Protein AF-A0A4Y3KD62-F1 (afdb_monomer_lite)

Secondary structure (DSSP, 8-state):
--EEEEEEETTEEEEEEEEEEEEEEE-SSS-EEEESS--PSTT--SS-----S-EEE--EEEEEEEEEEEETT-TT---EEPSS-EEEEEEPPPEEE---------

Organism: Cellulomonas uda (NCBI:txid1714)

Foldseek 3Di:
DKDWDWDADPNWIKIKIKDWQKKKKDWQPRDIDIDRDPADDPPRVPDDDDDPDWDKTKMKMKIKMWMWMFIPPPPVRDIDTDPGIDIDMDIDDIDTDDDDDDDDDD

Structure (mmCIF, N/CA/C/O backbone):
data_AF-A0A4Y3KD62-F1
#
_entry.id   AF-A0A4Y3KD62-F1
#
loop_
_atom_site.group_PDB
_atom_site.id
_atom_site.type_symbol
_atom_site.label_atom_id
_atom_site.label_alt_id
_atom_site.label_comp_id
_atom_site.label_asym_id
_atom_site.label_entity_id
_atom_site.label_seq_id
_atom_site.pdbx_PDB_ins_code
_atom_site.Cartn_x
_atom_site.Cartn_y
_atom_site.Cartn_z
_atom_site.occupancy
_atom_site.B_iso_or_equiv
_atom_site.auth_seq_id
_atom_site.auth_comp_id
_atom_site.auth_asym_id
_atom_site.auth_atom_id
_atom_site.pdbx_PDB_model_num
ATOM 1 N N . MET A 1 1 ? 13.416 -9.061 1.924 1.00 56.00 1 MET A N 1
ATOM 2 C CA . MET A 1 1 ? 13.487 -10.264 1.066 1.00 56.00 1 MET A CA 1
ATOM 3 C C . MET A 1 1 ? 13.354 -9.801 -0.367 1.00 56.00 1 MET A C 1
ATOM 5 O O . MET A 1 1 ? 12.372 -9.139 -0.676 1.00 56.00 1 MET A O 1
ATOM 9 N N . GLU A 1 2 ? 14.346 -10.108 -1.190 1.00 66.88 2 GLU A N 1
ATOM 10 C CA . GLU A 1 2 ? 14.327 -9.849 -2.629 1.00 66.88 2 GLU A CA 1
ATOM 11 C C . GLU A 1 2 ? 13.373 -10.830 -3.327 1.00 66.88 2 GLU A C 1
ATOM 13 O O . GLU A 1 2 ? 13.310 -12.005 -2.956 1.00 66.88 2 GLU A O 1
ATOM 18 N N . ARG A 1 3 ? 12.607 -10.361 -4.316 1.00 71.69 3 ARG A N 1
ATOM 19 C CA . ARG A 1 3 ? 11.771 -11.218 -5.174 1.00 71.69 3 ARG A CA 1
ATOM 20 C C . ARG A 1 3 ? 12.232 -11.108 -6.616 1.00 71.69 3 ARG A C 1
ATOM 22 O O . ARG A 1 3 ? 12.348 -9.996 -7.118 1.00 71.69 3 ARG A O 1
ATOM 29 N N . THR A 1 4 ? 12.446 -12.249 -7.269 1.00 73.94 4 THR A N 1
ATOM 30 C CA . THR A 1 4 ? 12.808 -12.313 -8.689 1.00 73.94 4 THR A CA 1
ATOM 31 C C . THR A 1 4 ? 11.582 -12.626 -9.538 1.00 73.94 4 THR A C 1
ATOM 33 O O . THR A 1 4 ? 10.878 -13.600 -9.274 1.00 73.94 4 THR A O 1
ATOM 36 N N . PHE A 1 5 ? 11.356 -11.839 -10.585 1.00 77.50 5 PHE A N 1
ATOM 37 C CA . PHE A 1 5 ? 10.324 -12.053 -11.592 1.00 77.50 5 PHE A CA 1
ATOM 38 C C . PHE A 1 5 ? 10.966 -12.110 -12.974 1.00 77.50 5 PHE A C 1
ATOM 40 O O . PHE A 1 5 ? 11.764 -11.244 -13.322 1.00 77.50 5 PHE A O 1
ATOM 47 N N . ARG A 1 6 ? 10.589 -13.109 -13.774 1.00 74.62 6 ARG A N 1
ATOM 48 C CA . ARG A 1 6 ? 10.955 -13.170 -15.191 1.00 74.62 6 ARG A CA 1
ATOM 49 C C . ARG A 1 6 ? 9.775 -12.703 -16.027 1.00 74.62 6 ARG A C 1
ATOM 51 O O . ARG A 1 6 ? 8.666 -13.204 -15.850 1.00 74.62 6 ARG A O 1
ATOM 58 N N . THR A 1 7 ? 10.013 -11.769 -16.937 1.00 76.50 7 THR A N 1
ATOM 59 C CA . THR A 1 7 ? 8.998 -11.269 -17.868 1.00 76.50 7 THR A CA 1
ATOM 60 C C . THR A 1 7 ? 9.580 -11.111 -19.267 1.00 76.50 7 THR A C 1
ATOM 62 O O . THR A 1 7 ? 10.796 -11.095 -19.446 1.00 76.50 7 THR A O 1
ATOM 65 N N . SER A 1 8 ? 8.714 -11.022 -20.273 1.00 73.69 8 SER A N 1
ATOM 66 C CA . SER A 1 8 ? 9.104 -10.718 -21.647 1.00 73.69 8 SER A CA 1
ATOM 67 C C . SER A 1 8 ? 8.573 -9.344 -22.030 1.00 73.69 8 SER A C 1
ATOM 69 O O . SER A 1 8 ? 7.358 -9.138 -22.019 1.00 73.69 8 SER A O 1
ATOM 71 N N . LEU A 1 9 ? 9.454 -8.421 -22.406 1.00 68.31 9 LEU A N 1
ATOM 72 C CA . LEU A 1 9 ? 9.072 -7.090 -22.871 1.00 68.31 9 LEU A CA 1
ATOM 73 C C . LEU A 1 9 ? 9.570 -6.904 -24.303 1.00 68.31 9 LEU A C 1
ATOM 75 O O . LEU A 1 9 ? 10.757 -7.045 -24.573 1.00 68.31 9 LEU A O 1
ATOM 79 N N . PHE A 1 10 ? 8.652 -6.630 -25.233 1.00 72.50 10 PHE A N 1
ATOM 80 C CA . PHE A 1 10 ? 8.956 -6.488 -26.667 1.00 72.50 10 PHE A CA 1
ATOM 81 C C . PHE A 1 10 ? 9.730 -7.671 -27.292 1.00 72.50 10 PHE A C 1
ATOM 83 O O . PHE A 1 10 ? 10.437 -7.493 -28.276 1.00 72.50 10 PHE A O 1
ATOM 90 N N . GLY A 1 11 ? 9.576 -8.886 -26.751 1.00 74.19 11 GLY A N 1
ATOM 91 C CA . GLY A 1 11 ? 10.275 -10.090 -27.225 1.00 74.19 11 GLY A CA 1
ATOM 92 C C . GLY A 1 11 ? 11.613 -10.369 -26.534 1.00 74.19 11 GLY A C 1
ATOM 93 O O . GLY A 1 11 ? 12.159 -11.453 -26.718 1.00 74.19 11 GLY A O 1
ATOM 94 N N . PHE A 1 12 ? 12.093 -9.458 -25.686 1.00 76.00 12 PHE A N 1
ATOM 95 C CA . PHE A 1 12 ? 13.299 -9.646 -24.883 1.00 76.00 12 PHE A CA 1
ATOM 96 C C . PHE A 1 12 ? 12.959 -10.249 -23.523 1.00 76.00 12 PHE A C 1
ATOM 98 O O . PHE A 1 12 ? 12.018 -9.806 -22.857 1.00 76.00 12 PHE A O 1
ATOM 105 N N . GLY A 1 13 ? 13.723 -11.259 -23.106 1.00 83.56 13 GLY A N 1
ATOM 106 C CA . GLY A 1 13 ? 13.662 -11.788 -21.748 1.00 83.56 13 GLY A CA 1
ATOM 107 C C . GLY A 1 13 ? 14.298 -10.805 -20.772 1.00 83.56 13 GLY A C 1
ATOM 108 O O . GLY A 1 13 ? 15.384 -10.288 -21.029 1.00 83.56 13 GLY A O 1
ATOM 109 N N . ILE A 1 14 ? 13.599 -10.511 -19.679 1.00 85.81 14 ILE A N 1
ATOM 110 C CA . ILE A 1 14 ? 14.068 -9.610 -18.627 1.00 85.81 14 ILE A CA 1
ATOM 111 C C . ILE A 1 14 ? 13.891 -10.309 -17.282 1.00 85.81 14 ILE A C 1
ATOM 113 O O . ILE A 1 14 ? 12.791 -10.766 -16.949 1.00 85.81 14 ILE A O 1
ATOM 117 N N . ASP A 1 15 ? 14.968 -10.354 -16.503 1.00 88.25 15 ASP A N 1
ATOM 118 C CA . ASP A 1 15 ? 14.913 -10.690 -15.083 1.00 88.25 15 ASP A CA 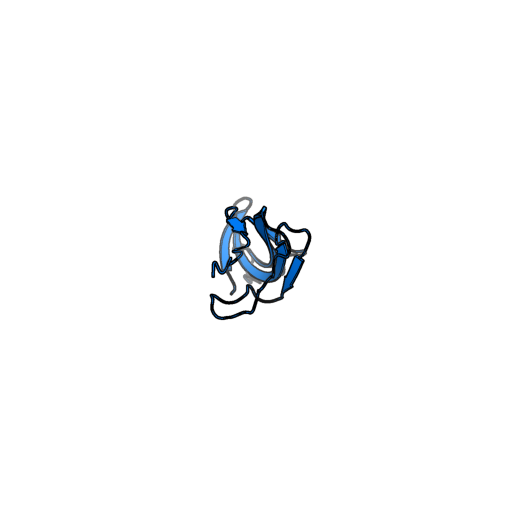1
ATOM 119 C C . ASP A 1 15 ? 14.805 -9.397 -14.275 1.00 88.25 15 ASP A C 1
ATOM 121 O O . ASP A 1 15 ? 15.559 -8.448 -14.499 1.00 88.25 15 ASP A O 1
ATOM 125 N N . VAL A 1 16 ? 13.892 -9.370 -13.308 1.00 87.06 16 VAL A N 1
ATOM 126 C CA . VAL A 1 16 ? 13.675 -8.243 -12.398 1.00 87.06 16 VAL A CA 1
ATOM 127 C C . VAL A 1 16 ? 13.806 -8.735 -10.966 1.00 87.06 16 VAL A C 1
ATOM 129 O O . VAL A 1 16 ? 13.179 -9.724 -10.603 1.00 87.06 16 VAL A O 1
ATOM 132 N N . VAL A 1 17 ? 14.587 -8.039 -10.144 1.00 89.69 17 VAL A N 1
ATOM 133 C CA . VAL A 1 17 ? 14.671 -8.256 -8.696 1.00 89.69 17 VAL A CA 1
ATOM 134 C C . VAL A 1 17 ? 14.136 -7.025 -7.984 1.00 89.69 17 VAL A C 1
ATOM 136 O O . VAL A 1 17 ? 14.560 -5.914 -8.287 1.00 89.69 17 VAL A O 1
ATOM 139 N N . THR A 1 18 ? 13.224 -7.212 -7.031 1.00 87.94 18 THR A N 1
ATOM 140 C CA . THR A 1 18 ? 12.629 -6.119 -6.243 1.00 87.94 18 THR A CA 1
ATOM 141 C C . THR A 1 18 ? 12.857 -6.304 -4.750 1.00 87.94 18 THR A C 1
ATOM 143 O O . THR A 1 18 ? 12.694 -7.417 -4.241 1.00 87.94 18 THR A O 1
ATOM 146 N N . SER A 1 19 ? 13.115 -5.203 -4.049 1.00 88.69 19 SER A N 1
ATOM 147 C CA . SER A 1 19 ? 13.265 -5.126 -2.597 1.00 88.69 19 SER A CA 1
ATOM 148 C C . SER A 1 19 ? 12.325 -4.068 -2.024 1.00 88.69 19 SER A C 1
ATOM 150 O O . SER A 1 19 ? 12.289 -2.954 -2.542 1.00 88.69 19 SER A O 1
ATOM 152 N N . PRO A 1 20 ? 11.572 -4.379 -0.958 1.00 89.25 20 PRO A N 1
ATOM 153 C CA . PRO A 1 20 ? 10.756 -3.384 -0.285 1.00 89.25 20 PRO A CA 1
ATOM 154 C C . PRO A 1 20 ? 11.651 -2.474 0.561 1.00 89.25 20 PRO A C 1
ATOM 156 O O . PRO A 1 20 ? 12.554 -2.965 1.244 1.00 89.25 20 PRO A O 1
ATOM 159 N N . VAL A 1 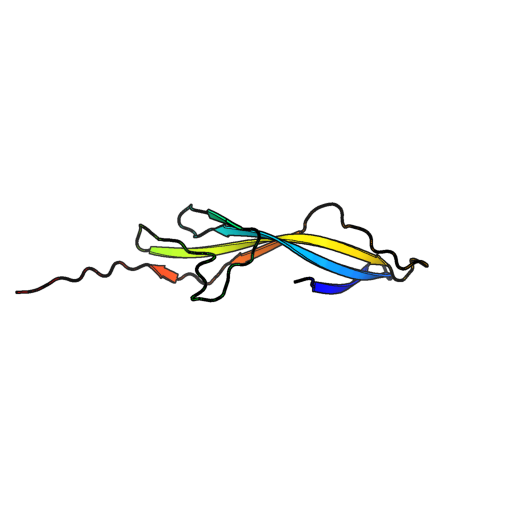21 ? 11.385 -1.172 0.526 1.00 91.81 21 VAL A N 1
ATOM 160 C CA . VAL A 1 21 ? 12.183 -0.149 1.222 1.00 91.81 21 VAL A CA 1
ATOM 161 C C . VAL A 1 21 ? 11.386 0.631 2.264 1.00 91.81 21 VAL A C 1
ATOM 163 O O . VAL A 1 21 ? 11.968 1.126 3.225 1.00 91.81 21 VAL A O 1
ATOM 166 N N . GLU A 1 22 ? 10.061 0.692 2.122 1.00 92.00 22 GLU A N 1
ATOM 167 C CA . GLU A 1 22 ? 9.178 1.409 3.042 1.00 92.00 22 GLU A CA 1
ATOM 168 C C . GLU A 1 22 ? 7.796 0.751 3.095 1.00 92.00 22 GLU A C 1
ATOM 170 O O . GLU A 1 22 ? 7.304 0.223 2.094 1.00 92.00 22 GLU A O 1
ATOM 175 N N . TYR A 1 23 ? 7.179 0.786 4.272 1.00 91.25 23 TYR A N 1
ATOM 176 C CA . TYR A 1 23 ? 5.844 0.278 4.552 1.00 91.25 23 TYR A CA 1
ATOM 177 C C . TYR A 1 23 ? 5.055 1.359 5.283 1.00 91.25 23 TYR A C 1
ATOM 179 O O . TYR A 1 23 ? 5.479 1.810 6.341 1.00 91.25 23 TYR A O 1
ATOM 187 N N . THR A 1 24 ? 3.900 1.746 4.759 1.00 93.44 24 THR A N 1
ATOM 188 C CA . THR A 1 24 ? 2.991 2.704 5.390 1.00 93.44 24 THR A CA 1
ATOM 189 C C . THR A 1 24 ? 1.681 2.012 5.718 1.00 93.44 24 THR A C 1
ATOM 191 O O . THR A 1 24 ? 0.980 1.536 4.825 1.00 93.44 24 THR A O 1
ATOM 194 N N . TRP A 1 25 ? 1.362 1.971 7.003 1.00 91.94 25 TRP A N 1
ATOM 195 C CA . TRP A 1 25 ? 0.108 1.488 7.554 1.00 91.94 25 TRP A CA 1
ATOM 196 C C . TRP A 1 25 ? -0.840 2.666 7.727 1.00 91.94 25 TRP A C 1
ATOM 198 O O . TRP A 1 25 ? -0.494 3.629 8.401 1.00 91.94 25 TRP A O 1
ATOM 208 N N . ASP A 1 26 ? -2.019 2.582 7.132 1.00 93.94 26 ASP A N 1
ATOM 209 C CA . ASP A 1 26 ? -3.165 3.444 7.401 1.00 93.94 26 ASP A CA 1
ATOM 210 C C . ASP A 1 26 ? -4.180 2.619 8.191 1.00 93.94 26 ASP A C 1
ATOM 212 O O . ASP A 1 26 ? -4.578 1.541 7.742 1.00 93.94 26 ASP A O 1
ATOM 216 N N . PHE A 1 27 ? -4.547 3.078 9.387 1.00 92.06 27 PHE A N 1
ATOM 217 C CA . PHE A 1 27 ? -5.422 2.332 10.292 1.00 92.06 27 PHE A CA 1
ATOM 218 C C . PHE A 1 27 ? -6.918 2.586 10.045 1.00 92.06 27 PHE A C 1
ATOM 220 O O . PHE A 1 27 ? -7.769 1.938 10.652 1.00 92.06 27 PHE A O 1
ATOM 227 N N . GLY A 1 28 ? -7.269 3.498 9.135 1.00 91.12 28 GLY A N 1
ATOM 228 C CA . GLY A 1 28 ? -8.655 3.834 8.815 1.00 91.12 28 GLY A CA 1
ATOM 229 C C . GLY A 1 28 ? -9.351 4.734 9.844 1.00 91.12 28 GLY A C 1
ATOM 230 O O . GLY A 1 28 ? -10.513 5.078 9.648 1.00 91.12 28 GLY A O 1
ATOM 231 N N . ASP A 1 29 ? -8.657 5.143 10.909 1.00 90.50 29 ASP A N 1
ATOM 232 C CA . ASP A 1 29 ? -9.092 6.138 11.904 1.00 90.50 29 ASP A CA 1
ATOM 233 C C . ASP A 1 29 ? -8.463 7.529 11.663 1.00 90.50 29 ASP A C 1
ATOM 235 O O . ASP A 1 29 ? -8.644 8.456 12.450 1.00 90.50 29 ASP A O 1
ATOM 239 N N . GLY A 1 30 ? -7.722 7.682 10.560 1.00 90.38 30 GLY A N 1
ATOM 240 C CA . GLY A 1 30 ? -6.981 8.895 10.210 1.00 90.38 30 GLY A CA 1
ATOM 241 C C . GLY A 1 30 ? -5.534 8.916 10.708 1.00 90.38 30 GLY A C 1
ATOM 242 O O . GLY A 1 30 ? -4.813 9.867 10.402 1.00 90.38 30 GLY A O 1
ATOM 243 N N . GLN A 1 31 ? -5.086 7.888 11.434 1.00 91.44 31 GLN A N 1
ATOM 244 C CA . GLN A 1 31 ? -3.695 7.740 11.848 1.00 91.44 31 GLN A CA 1
ATOM 245 C C . GLN A 1 31 ? -2.928 6.804 10.910 1.00 91.44 31 GLN A C 1
ATOM 247 O O . GLN A 1 31 ? -3.465 5.839 10.361 1.00 91.44 31 GLN A O 1
ATOM 252 N N . THR A 1 32 ? -1.635 7.089 10.745 1.00 93.19 32 THR A N 1
ATOM 253 C CA . THR A 1 32 ? -0.737 6.305 9.893 1.00 93.19 32 THR A CA 1
ATOM 254 C C . THR A 1 32 ? 0.595 6.033 10.579 1.00 93.19 32 THR A C 1
ATOM 256 O O . THR A 1 32 ? 1.098 6.891 11.307 1.00 93.19 32 THR A O 1
ATOM 259 N N . LEU A 1 33 ? 1.218 4.897 10.272 1.00 91.25 33 LEU A N 1
ATOM 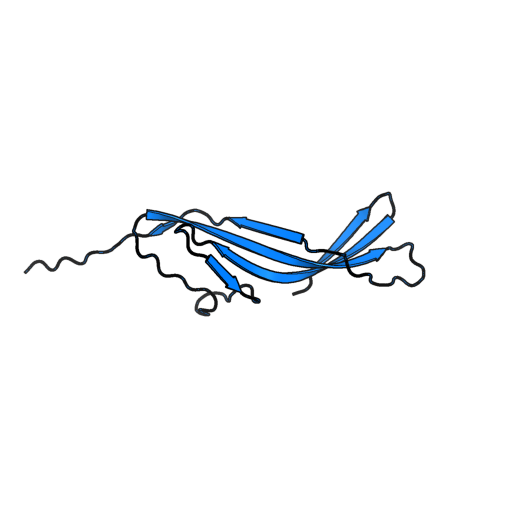260 C CA . LEU A 1 33 ? 2.551 4.525 10.741 1.00 91.25 33 LEU A CA 1
ATOM 261 C C . LEU A 1 33 ? 3.437 4.099 9.566 1.00 91.25 33 LEU A C 1
ATOM 263 O O . LEU A 1 33 ? 3.091 3.173 8.839 1.00 91.25 33 LEU A O 1
ATOM 267 N N . THR A 1 34 ? 4.605 4.728 9.412 1.00 91.38 34 THR A N 1
ATOM 268 C CA . THR A 1 34 ? 5.597 4.350 8.393 1.00 91.38 34 THR A CA 1
ATOM 269 C C . THR A 1 34 ? 6.789 3.636 9.028 1.00 91.38 34 THR A C 1
ATOM 271 O O . THR A 1 34 ? 7.378 4.131 9.989 1.00 91.38 34 THR A O 1
ATOM 274 N N . THR A 1 35 ? 7.164 2.482 8.478 1.00 87.94 35 THR A N 1
ATOM 275 C CA . THR A 1 35 ? 8.257 1.622 8.947 1.00 87.94 35 THR A CA 1
ATOM 276 C C . THR A 1 35 ? 9.157 1.179 7.789 1.00 87.94 35 THR A C 1
ATOM 278 O O . THR A 1 35 ? 8.754 1.143 6.629 1.00 87.94 35 THR A O 1
ATOM 281 N N . THR A 1 36 ? 10.398 0.794 8.097 1.00 85.69 36 THR A N 1
ATOM 282 C CA . THR A 1 36 ? 11.335 0.181 7.128 1.00 85.69 36 THR A CA 1
ATOM 283 C C . THR A 1 36 ? 11.296 -1.351 7.149 1.00 85.69 36 THR A C 1
ATOM 285 O O . THR A 1 36 ? 11.918 -2.014 6.319 1.00 85.69 36 THR A O 1
ATOM 288 N N . SER A 1 37 ? 10.548 -1.936 8.086 1.00 80.31 37 SER A N 1
ATOM 289 C CA . SER A 1 37 ? 10.280 -3.370 8.175 1.00 80.31 37 SER A CA 1
ATOM 290 C C . SER A 1 37 ? 8.782 -3.644 7.976 1.00 80.31 37 SER A C 1
ATOM 292 O O . SER A 1 37 ? 7.960 -2.792 8.316 1.00 80.31 37 SER A O 1
ATOM 294 N N . PRO A 1 38 ? 8.399 -4.831 7.470 1.00 70.88 38 PRO A N 1
ATOM 295 C CA . PRO A 1 38 ? 6.996 -5.195 7.243 1.00 70.88 38 PRO A CA 1
ATOM 296 C C . PRO A 1 38 ? 6.186 -5.423 8.533 1.00 70.88 38 PRO A C 1
ATOM 298 O O . PRO A 1 38 ? 5.057 -5.895 8.458 1.00 70.88 38 PRO A O 1
ATOM 301 N N . GLY A 1 39 ? 6.756 -5.159 9.712 1.00 69.31 39 GLY A N 1
ATOM 302 C CA . GLY A 1 39 ? 6.243 -5.675 10.977 1.00 69.31 39 GLY A CA 1
ATOM 303 C C . GLY A 1 39 ? 6.495 -7.181 11.147 1.00 69.31 39 GLY A C 1
ATOM 304 O O . GLY A 1 39 ? 6.823 -7.901 10.198 1.00 69.31 39 GLY A O 1
ATOM 305 N N . GLY A 1 40 ? 6.392 -7.662 12.384 1.00 66.31 40 GLY A N 1
ATOM 306 C CA . GLY A 1 40 ? 6.503 -9.076 12.732 1.00 66.31 40 GLY A CA 1
ATOM 307 C C . GLY A 1 40 ? 5.132 -9.719 12.979 1.00 66.31 40 GLY A C 1
ATOM 308 O O . GLY A 1 40 ? 4.177 -9.024 13.321 1.00 66.31 40 GLY A O 1
ATOM 309 N N . PRO A 1 41 ? 5.001 -11.053 12.837 1.00 56.56 41 PRO A N 1
ATOM 310 C CA . PRO A 1 41 ? 3.801 -11.743 13.293 1.00 56.56 41 PRO A CA 1
ATOM 311 C C . PRO A 1 41 ? 3.658 -11.582 14.810 1.00 56.56 41 PRO A C 1
ATOM 313 O O . PRO A 1 41 ? 4.653 -11.625 15.540 1.00 56.56 41 PRO A O 1
ATOM 316 N N . TYR A 1 42 ? 2.422 -11.447 15.295 1.00 44.38 42 TYR A N 1
ATOM 317 C CA . TYR A 1 42 ? 2.143 -11.444 16.732 1.00 44.38 42 TYR A CA 1
ATOM 318 C C . TYR A 1 42 ? 2.841 -12.639 17.420 1.00 44.38 42 TYR A C 1
ATOM 320 O O . TYR A 1 42 ? 2.766 -13.756 16.897 1.00 44.38 42 TYR A O 1
ATOM 328 N N . PRO A 1 43 ? 3.511 -12.456 18.577 1.00 51.34 43 PRO A N 1
ATOM 329 C CA . PRO A 1 43 ? 3.484 -11.293 19.471 1.00 51.34 43 PRO A CA 1
ATOM 330 C C . PRO A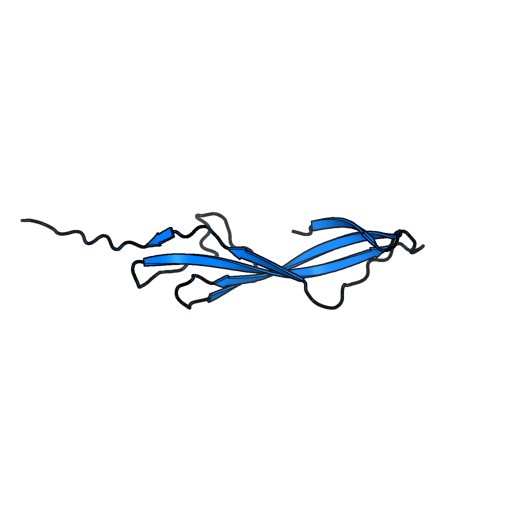 1 43 ? 4.552 -10.220 19.207 1.00 51.34 43 PRO A C 1
ATOM 332 O O . PRO A 1 43 ? 4.762 -9.369 20.071 1.00 51.34 43 PRO A O 1
ATOM 335 N N . ASN A 1 44 ? 5.237 -10.228 18.061 1.00 61.22 44 ASN A N 1
ATOM 336 C CA . ASN A 1 44 ? 6.182 -9.160 17.737 1.00 61.22 44 ASN A CA 1
ATOM 337 C C . ASN A 1 44 ? 5.407 -7.859 17.469 1.00 61.22 44 ASN A C 1
ATOM 339 O O . ASN A 1 44 ? 4.749 -7.712 16.444 1.00 61.22 44 ASN A O 1
ATOM 343 N N . ARG A 1 45 ? 5.455 -6.930 18.431 1.00 61.78 45 ARG A N 1
ATOM 344 C CA . ARG A 1 45 ? 4.750 -5.634 18.433 1.00 61.78 45 ARG A CA 1
ATOM 345 C C . ARG A 1 45 ? 5.439 -4.578 17.561 1.00 61.78 45 ARG A C 1
ATOM 347 O O . ARG A 1 45 ? 5.502 -3.414 17.931 1.00 61.78 45 ARG A O 1
ATOM 354 N N . ASP A 1 46 ? 6.004 -4.976 16.427 1.00 68.94 46 ASP A N 1
ATOM 355 C CA . ASP A 1 46 ? 6.696 -4.030 15.541 1.00 68.94 46 ASP A CA 1
ATOM 356 C C . ASP A 1 46 ? 5.722 -3.017 14.910 1.00 68.94 46 ASP A C 1
ATOM 358 O O . ASP A 1 46 ? 6.121 -1.914 14.547 1.00 68.94 46 ASP A O 1
ATOM 362 N N . VAL A 1 47 ? 4.443 -3.389 14.796 1.00 77.44 47 VAL A N 1
ATOM 363 C CA . VAL A 1 47 ? 3.340 -2.539 14.337 1.00 77.44 47 VAL A CA 1
ATOM 364 C C . VAL A 1 47 ? 2.169 -2.758 15.292 1.00 77.44 47 VAL A C 1
ATOM 366 O O . VAL A 1 47 ? 1.541 -3.816 15.281 1.00 77.44 47 VAL A O 1
ATOM 369 N N . GLU A 1 48 ? 1.888 -1.777 16.146 1.00 81.12 48 GLU A N 1
ATOM 370 C CA . GLU A 1 48 ? 0.717 -1.761 17.024 1.00 81.12 48 GLU A CA 1
ATOM 371 C C . GLU A 1 48 ? 0.010 -0.407 16.933 1.00 81.12 48 GLU A C 1
ATOM 373 O O . GLU A 1 48 ? 0.651 0.624 16.740 1.00 81.12 48 GLU A O 1
ATOM 378 N N . HIS A 1 49 ? -1.318 -0.427 17.052 1.00 84.56 49 HIS A N 1
ATOM 379 C CA . HIS A 1 49 ? -2.157 0.768 17.024 1.00 84.56 49 HIS A CA 1
ATOM 380 C C . HIS A 1 49 ? -3.305 0.632 18.014 1.00 84.56 49 HIS A C 1
ATOM 382 O O . HIS A 1 49 ? -3.864 -0.457 18.173 1.00 84.56 49 HIS A O 1
ATOM 388 N N . VAL A 1 50 ? -3.648 1.732 18.679 1.00 86.25 50 VAL A N 1
ATOM 389 C CA . VAL A 1 50 ? -4.748 1.792 19.644 1.00 86.25 50 VAL A CA 1
ATOM 390 C C . VAL A 1 50 ? -5.858 2.642 19.044 1.00 86.25 50 VAL A C 1
ATOM 392 O O . VAL A 1 50 ? -5.652 3.819 18.769 1.00 86.25 50 VAL A O 1
ATOM 395 N N . TYR A 1 51 ? -7.034 2.040 18.873 1.00 85.69 51 TYR A N 1
ATOM 396 C CA . TYR A 1 51 ? -8.240 2.743 18.442 1.00 85.69 51 TYR A CA 1
ATOM 397 C C . TYR A 1 51 ? -8.920 3.385 19.652 1.00 85.69 51 TYR A C 1
ATOM 399 O O . TYR A 1 51 ? -9.225 2.694 20.627 1.00 85.69 51 TYR A O 1
ATOM 407 N N . GLU A 1 52 ? -9.148 4.696 19.589 1.00 87.81 52 GLU A N 1
ATOM 408 C CA . GLU A 1 52 ? -9.848 5.442 20.645 1.00 87.81 52 GLU A CA 1
ATOM 409 C C . GLU A 1 52 ? -11.376 5.348 20.511 1.00 87.81 52 GLU A C 1
ATOM 411 O O . GLU A 1 52 ? -12.088 5.369 21.515 1.00 87.81 52 GLU A O 1
ATOM 416 N N . ASP A 1 53 ? -11.873 5.181 19.283 1.00 87.38 53 ASP A N 1
ATOM 417 C CA . ASP A 1 53 ? -13.297 5.110 18.967 1.00 87.38 53 ASP A CA 1
ATOM 418 C C . ASP A 1 53 ? -13.749 3.677 18.653 1.00 87.38 53 ASP A C 1
ATOM 420 O O . ASP A 1 53 ? -13.017 2.868 18.078 1.00 87.38 53 ASP A O 1
ATOM 424 N N . THR A 1 54 ? -15.005 3.367 18.981 1.00 87.88 54 THR A N 1
ATOM 425 C CA . THR A 1 54 ? -15.662 2.138 18.518 1.00 87.88 54 THR A CA 1
ATOM 426 C C . THR A 1 54 ? -16.208 2.322 17.111 1.00 87.88 54 THR A C 1
ATOM 428 O O . THR A 1 54 ? -16.835 3.343 16.821 1.00 87.88 54 THR A O 1
ATOM 431 N N . GLY A 1 55 ? -16.079 1.309 16.264 1.00 88.81 55 GLY A N 1
ATOM 432 C CA . GLY A 1 55 ? -16.592 1.360 14.902 1.00 88.81 55 GLY A CA 1
ATOM 433 C C . GLY A 1 55 ? -16.020 0.265 14.017 1.00 88.81 55 GLY A C 1
ATOM 434 O O . GLY A 1 55 ? -15.315 -0.633 14.477 1.00 88.81 55 GLY A O 1
ATOM 435 N N . THR A 1 56 ? -16.340 0.342 12.729 1.00 90.50 56 THR A N 1
ATOM 436 C CA . THR A 1 56 ? -15.740 -0.516 11.708 1.00 90.50 56 THR A CA 1
ATOM 437 C C . THR A 1 56 ? -14.544 0.198 11.099 1.00 90.50 56 THR A C 1
ATOM 439 O O . THR A 1 56 ? -14.702 1.265 10.509 1.00 90.50 56 THR A O 1
ATOM 442 N N . PHE A 1 57 ? -13.370 -0.414 11.205 1.00 90.19 57 PHE A N 1
ATOM 443 C CA . PHE A 1 57 ? -12.123 0.124 10.670 1.00 90.19 57 PHE A CA 1
ATOM 444 C C . PHE A 1 57 ? -11.566 -0.796 9.590 1.00 90.19 57 PHE A C 1
ATOM 446 O O . PHE A 1 57 ? -11.843 -1.996 9.556 1.00 90.19 57 PHE A O 1
ATOM 453 N N . THR A 1 58 ? -10.803 -0.212 8.672 1.00 90.88 58 THR A N 1
ATOM 454 C CA . THR A 1 58 ? -10.147 -0.924 7.574 1.00 90.88 58 THR A CA 1
ATOM 455 C C . THR A 1 58 ? -8.692 -0.499 7.540 1.00 90.88 58 THR A C 1
ATOM 457 O O . THR A 1 58 ? -8.403 0.680 7.366 1.00 90.88 58 THR A O 1
ATOM 460 N N . VAL A 1 59 ? -7.782 -1.461 7.672 1.00 90.00 59 VAL A N 1
ATOM 461 C CA . VAL A 1 59 ? -6.342 -1.191 7.631 1.00 90.00 59 VAL A CA 1
ATOM 462 C C . VAL A 1 59 ? -5.836 -1.346 6.202 1.00 90.00 59 VAL A C 1
ATOM 464 O O . VAL A 1 59 ? -6.092 -2.361 5.549 1.00 90.00 59 VAL A O 1
ATOM 467 N N . THR A 1 60 ? -5.086 -0.359 5.723 1.00 91.19 60 THR A N 1
ATOM 468 C CA . THR A 1 60 ? -4.447 -0.372 4.406 1.00 91.19 60 THR A CA 1
ATOM 469 C C . THR A 1 60 ? -2.932 -0.306 4.551 1.00 91.19 60 THR A C 1
ATOM 471 O O . THR A 1 60 ? -2.394 0.598 5.177 1.00 91.19 60 THR A O 1
ATOM 474 N N . LEU A 1 61 ? -2.230 -1.256 3.939 1.00 89.94 61 LEU A N 1
ATOM 475 C CA . LEU A 1 61 ? -0.775 -1.279 3.847 1.00 89.94 61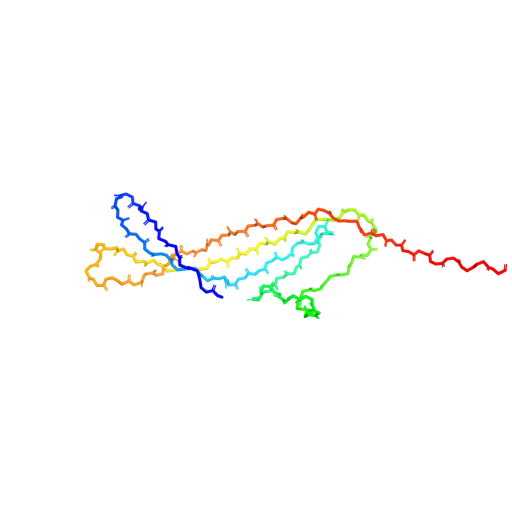 LEU A CA 1
ATOM 476 C C . LEU A 1 61 ? -0.337 -0.832 2.454 1.00 89.94 61 LEU A C 1
ATOM 478 O O . LEU A 1 61 ? -0.694 -1.462 1.457 1.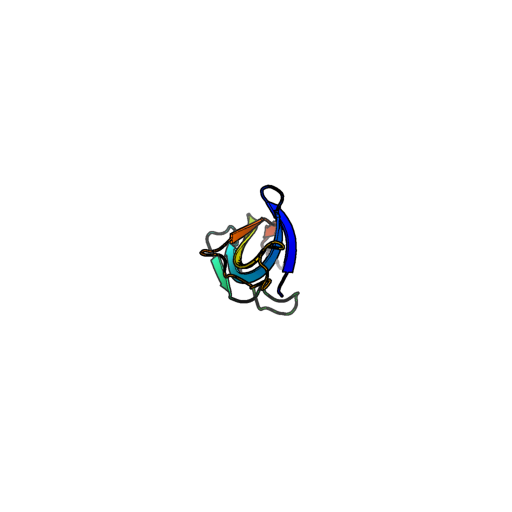00 89.94 61 LEU A O 1
ATOM 482 N N . THR A 1 62 ? 0.495 0.200 2.387 1.00 92.69 62 THR A N 1
ATOM 483 C CA . THR A 1 62 ? 1.213 0.604 1.174 1.00 92.69 62 THR A CA 1
ATOM 484 C C . THR A 1 62 ? 2.686 0.238 1.308 1.00 92.69 62 THR A C 1
ATOM 486 O O . THR A 1 62 ? 3.321 0.576 2.298 1.00 92.69 62 THR A O 1
ATOM 489 N N . THR A 1 63 ? 3.247 -0.472 0.331 1.00 90.81 63 THR A N 1
ATOM 490 C CA . THR A 1 63 ? 4.670 -0.841 0.296 1.00 90.81 63 THR A CA 1
ATOM 491 C C . THR A 1 63 ? 5.359 -0.185 -0.891 1.00 90.81 63 THR A C 1
ATOM 493 O O . THR A 1 63 ? 4.890 -0.313 -2.025 1.00 90.81 63 THR A O 1
ATOM 496 N N . VAL A 1 64 ? 6.485 0.472 -0.623 1.00 92.19 64 VAL A N 1
ATOM 497 C CA . VAL A 1 64 ? 7.388 1.045 -1.623 1.00 92.19 64 VAL A CA 1
ATOM 498 C C . VAL A 1 64 ? 8.477 0.032 -1.946 1.00 92.19 64 VAL A C 1
ATOM 500 O O . VAL A 1 64 ? 9.099 -0.536 -1.045 1.00 92.19 64 VAL A O 1
ATOM 503 N N . TRP A 1 65 ? 8.726 -0.174 -3.233 1.00 90.50 65 TRP A N 1
ATOM 504 C CA . TRP A 1 65 ? 9.711 -1.117 -3.744 1.00 90.50 65 TRP A CA 1
ATOM 505 C C . TRP A 1 65 ? 10.734 -0.406 -4.615 1.00 90.50 65 TRP A C 1
ATOM 507 O O . TRP A 1 65 ? 10.378 0.380 -5.492 1.00 90.50 65 TRP A O 1
ATOM 517 N N . GLU A 1 66 ? 11.993 -0.770 -4.427 1.00 93.25 66 GLU A N 1
ATOM 518 C CA . GLU A 1 66 ? 13.062 -0.516 -5.384 1.00 93.25 66 GLU A CA 1
ATOM 519 C C . GLU A 1 66 ? 13.377 -1.805 -6.139 1.00 93.25 66 GLU A C 1
ATOM 521 O O . GLU A 1 66 ? 13.077 -2.911 -5.675 1.00 93.25 66 GLU A O 1
ATOM 526 N N . GLY A 1 67 ? 13.991 -1.690 -7.313 1.00 90.75 67 GLY A N 1
ATOM 527 C CA . GLY A 1 67 ? 14.347 -2.870 -8.083 1.00 90.75 67 GLY A CA 1
ATOM 528 C C . GLY A 1 67 ? 15.521 -2.684 -9.022 1.00 90.75 67 GLY A C 1
ATOM 529 O O . GLY A 1 67 ? 15.983 -1.579 -9.304 1.00 90.75 67 GLY A O 1
ATOM 530 N N . ARG A 1 68 ? 16.008 -3.820 -9.506 1.00 92.12 68 ARG A N 1
ATOM 531 C CA . ARG A 1 68 ? 17.029 -3.936 -10.540 1.00 92.12 68 ARG A CA 1
ATOM 532 C C . ARG A 1 68 ? 16.522 -4.856 -11.634 1.00 92.12 68 ARG A C 1
ATOM 534 O O . ARG A 1 68 ? 15.770 -5.787 -11.357 1.00 92.12 68 ARG A O 1
ATOM 541 N N . TYR A 1 69 ? 16.953 -4.621 -12.862 1.00 90.06 69 TYR A N 1
ATOM 542 C CA . TYR A 1 69 ? 16.629 -5.462 -14.004 1.00 90.06 69 TYR A CA 1
ATOM 543 C C . TYR A 1 69 ? 17.881 -5.799 -14.809 1.00 90.06 69 TYR A C 1
ATOM 545 O O . TYR A 1 69 ? 18.849 -5.043 -14.809 1.00 90.06 69 TYR A O 1
ATOM 553 N N . ARG A 1 70 ? 17.856 -6.918 -15.523 1.00 91.06 70 ARG A N 1
ATOM 554 C CA . ARG A 1 70 ? 18.829 -7.242 -16.572 1.00 91.06 70 ARG A CA 1
ATOM 555 C C . ARG A 1 70 ? 18.098 -7.836 -17.766 1.00 91.06 70 ARG A C 1
ATOM 557 O O . ARG A 1 70 ? 17.019 -8.403 -17.605 1.00 91.06 70 ARG A O 1
ATOM 564 N N . VAL A 1 71 ? 18.677 -7.693 -18.949 1.00 89.56 71 VAL A N 1
ATOM 565 C CA . VAL A 1 71 ? 18.066 -8.115 -20.215 1.00 89.56 71 VAL A CA 1
ATOM 566 C C . VAL A 1 71 ? 18.890 -9.260 -20.788 1.00 89.56 71 VAL A C 1
ATOM 568 O O . VAL A 1 71 ? 20.110 -9.156 -20.815 1.00 89.56 71 VAL A O 1
ATOM 571 N N . ASP A 1 72 ? 18.235 -10.321 -21.257 1.00 86.81 72 ASP A N 1
ATOM 572 C CA . ASP A 1 72 ? 18.892 -11.526 -21.795 1.00 86.81 72 ASP A CA 1
ATOM 573 C C . ASP A 1 72 ? 19.764 -11.226 -23.036 1.00 86.81 72 ASP A C 1
ATOM 575 O O . ASP A 1 72 ? 20.697 -11.960 -23.339 1.00 86.81 72 ASP A O 1
ATOM 579 N N . GLU A 1 73 ? 19.469 -10.149 -23.772 1.00 83.25 73 GLU A N 1
ATOM 580 C CA . GLU A 1 73 ? 20.263 -9.720 -24.934 1.00 83.25 73 GLU A CA 1
ATOM 581 C C . GLU A 1 73 ? 21.515 -8.916 -24.580 1.00 83.25 73 GLU A C 1
ATOM 583 O O . GLU A 1 73 ? 22.351 -8.658 -25.448 1.00 83.25 73 GLU A O 1
ATOM 588 N N . ASP A 1 74 ? 21.650 -8.501 -23.323 1.00 85.12 74 ASP A N 1
ATOM 589 C CA . ASP A 1 74 ? 22.854 -7.836 -22.864 1.00 85.12 74 ASP A CA 1
ATOM 590 C C . ASP A 1 74 ? 23.991 -8.867 -22.758 1.00 85.12 74 ASP A C 1
ATOM 592 O O . ASP A 1 74 ? 23.879 -9.804 -21.965 1.00 85.12 74 ASP A O 1
ATOM 596 N N . PRO A 1 75 ? 25.091 -8.733 -23.521 1.00 82.56 75 PRO A N 1
ATOM 597 C CA . PRO A 1 75 ? 26.155 -9.737 -23.534 1.00 82.56 75 PRO A CA 1
ATOM 598 C C . PRO A 1 75 ? 26.793 -9.926 -22.150 1.00 82.56 75 PRO A C 1
ATOM 600 O O . PRO A 1 75 ? 27.165 -11.045 -21.790 1.00 82.56 75 PRO A O 1
ATOM 603 N N . ASP A 1 76 ? 26.847 -8.857 -21.355 1.00 87.31 76 ASP A N 1
ATOM 604 C CA . ASP A 1 76 ? 27.410 -8.846 -20.006 1.00 87.31 76 ASP A CA 1
ATOM 605 C C . ASP A 1 76 ? 26.385 -9.232 -18.917 1.00 87.31 76 ASP A C 1
ATOM 607 O O . ASP A 1 76 ? 26.757 -9.429 -17.758 1.00 87.31 76 ASP A O 1
ATOM 611 N N . HIS A 1 77 ? 25.106 -9.404 -19.284 1.00 83.75 77 HIS A N 1
ATOM 612 C CA . HIS A 1 77 ? 23.977 -9.677 -18.385 1.00 83.75 77 HIS A CA 1
ATOM 613 C C . HIS A 1 77 ? 23.967 -8.768 -17.141 1.00 83.75 77 HIS A C 1
ATOM 615 O O . HIS A 1 77 ? 23.683 -9.215 -16.019 1.00 83.75 77 HIS A O 1
ATOM 621 N N . GLU A 1 78 ? 24.294 -7.488 -17.332 1.00 91.00 78 GLU A N 1
ATOM 622 C CA . GLU A 1 78 ? 24.503 -6.541 -16.242 1.00 91.00 78 GLU A CA 1
ATOM 623 C C . GLU A 1 78 ? 23.178 -6.136 -15.578 1.00 91.00 78 GLU A C 1
ATOM 625 O O . GLU A 1 78 ? 22.181 -5.815 -16.237 1.00 91.00 78 GLU A O 1
ATOM 630 N N . TRP A 1 79 ? 23.177 -6.118 -14.242 1.00 91.25 79 TRP A N 1
ATOM 631 C CA . TRP A 1 79 ? 22.069 -5.590 -13.451 1.00 91.25 79 TRP A CA 1
ATOM 632 C C . TRP A 1 79 ? 22.070 -4.065 -13.457 1.00 91.25 79 TRP A C 1
ATOM 634 O O . TRP A 1 79 ? 22.995 -3.428 -12.960 1.00 91.25 79 TRP A O 1
ATOM 644 N N . ARG A 1 80 ? 20.965 -3.487 -13.915 1.00 91.56 80 ARG A N 1
ATOM 645 C CA . ARG A 1 80 ? 20.705 -2.049 -13.945 1.00 91.56 80 ARG A CA 1
ATOM 646 C C . ARG A 1 80 ? 19.667 -1.695 -12.894 1.00 91.56 80 ARG A C 1
ATOM 648 O O . ARG A 1 80 ? 18.668 -2.397 -12.745 1.00 91.56 80 ARG A O 1
ATOM 655 N N . THR A 1 81 ? 19.889 -0.611 -12.162 1.00 91.06 81 THR A N 1
ATOM 656 C CA . THR A 1 81 ? 18.880 -0.076 -11.238 1.00 91.06 81 THR A CA 1
ATOM 657 C C . THR A 1 81 ? 17.688 0.457 -12.029 1.00 91.06 81 THR A C 1
ATOM 659 O O . THR A 1 81 ? 17.859 1.050 -13.092 1.00 91.06 81 THR A O 1
ATOM 662 N N . ILE A 1 82 ? 16.479 0.202 -11.533 1.00 90.19 82 ILE A N 1
ATOM 663 C CA . ILE A 1 82 ? 15.261 0.819 -12.053 1.00 90.19 82 ILE A CA 1
ATOM 664 C C . ILE A 1 82 ? 15.189 2.226 -11.466 1.00 90.19 82 ILE A C 1
ATOM 666 O O . ILE A 1 82 ? 15.186 2.380 -10.247 1.00 90.19 82 ILE A O 1
ATOM 670 N N . ASP A 1 83 ? 15.135 3.244 -12.320 1.00 89.56 83 ASP A N 1
ATOM 671 C CA . ASP A 1 83 ? 14.910 4.613 -11.865 1.00 89.56 83 ASP A CA 1
ATOM 672 C C . ASP A 1 83 ? 13.473 4.762 -11.344 1.00 89.56 83 ASP A C 1
ATOM 674 O O . ASP A 1 83 ? 12.502 4.551 -12.074 1.00 89.56 83 ASP A O 1
ATOM 678 N N . GLY A 1 84 ? 13.346 5.144 -10.072 1.00 88.12 84 GLY A N 1
ATOM 679 C CA . GLY A 1 84 ? 12.068 5.315 -9.383 1.00 88.12 84 GLY A CA 1
ATOM 680 C C . GLY A 1 84 ? 11.671 4.121 -8.514 1.00 88.12 84 GLY A C 1
ATOM 681 O O . GLY A 1 84 ? 12.440 3.187 -8.298 1.00 88.12 84 GLY A O 1
ATOM 682 N N . THR A 1 85 ? 10.451 4.174 -7.984 1.00 90.06 85 THR A N 1
ATOM 683 C CA . THR A 1 85 ? 9.906 3.154 -7.084 1.00 90.06 85 THR A CA 1
ATOM 684 C C . THR A 1 85 ? 8.585 2.606 -7.607 1.00 90.06 85 THR A C 1
ATOM 686 O O . THR A 1 85 ? 7.851 3.274 -8.338 1.00 90.06 85 THR A O 1
ATOM 689 N N . ALA A 1 86 ? 8.273 1.369 -7.228 1.00 87.06 86 ALA A N 1
ATOM 690 C CA . ALA A 1 86 ? 6.955 0.783 -7.427 1.00 87.06 86 ALA A CA 1
ATOM 691 C C . ALA A 1 86 ? 6.166 0.808 -6.113 1.00 87.06 86 ALA A C 1
ATOM 693 O O . ALA A 1 86 ? 6.738 0.674 -5.033 1.00 87.06 86 ALA A O 1
ATOM 694 N N . LEU A 1 87 ? 4.845 0.949 -6.209 1.00 88.88 87 LEU A N 1
ATOM 695 C CA . LEU A 1 87 ? 3.936 0.938 -5.065 1.00 88.88 87 LEU A CA 1
ATOM 696 C C . LEU A 1 87 ? 3.017 -0.278 -5.150 1.00 88.88 87 LEU A C 1
ATOM 698 O O . LEU A 1 87 ? 2.510 -0.617 -6.218 1.00 88.88 87 LEU A O 1
ATOM 702 N N . THR A 1 88 ? 2.784 -0.937 -4.021 1.00 87.69 88 THR A N 1
ATOM 703 C CA . THR A 1 88 ? 1.724 -1.943 -3.882 1.00 87.69 88 THR A CA 1
ATOM 704 C C . THR A 1 88 ? 0.863 -1.587 -2.688 1.00 87.69 88 THR A C 1
ATOM 706 O O . THR A 1 88 ? 1.397 -1.304 -1.621 1.00 87.69 88 THR A O 1
ATOM 709 N N . THR A 1 89 ? -0.454 -1.644 -2.858 1.00 89.62 89 THR A N 1
ATOM 710 C CA . THR A 1 89 ? -1.418 -1.379 -1.789 1.00 89.62 89 THR A CA 1
ATOM 711 C C . THR A 1 89 ? -2.220 -2.642 -1.510 1.00 89.62 89 THR A C 1
ATOM 713 O O . THR A 1 89 ? -2.718 -3.283 -2.434 1.00 89.62 89 THR A O 1
ATOM 716 N N . THR A 1 90 ? -2.321 -3.021 -0.239 1.00 88.31 90 THR A N 1
ATOM 717 C CA . THR A 1 90 ? -3.146 -4.132 0.242 1.00 88.31 90 THR A CA 1
ATOM 718 C C . THR A 1 90 ? -4.086 -3.605 1.311 1.00 88.31 90 THR A C 1
ATOM 720 O O . THR A 1 90 ? -3.636 -3.068 2.318 1.00 88.31 90 THR A O 1
ATOM 723 N N . THR A 1 91 ? -5.383 -3.780 1.103 1.00 88.00 91 THR A N 1
ATOM 724 C CA . THR A 1 91 ? -6.414 -3.419 2.077 1.00 88.00 91 THR A CA 1
ATOM 725 C C . THR A 1 91 ? -6.908 -4.694 2.746 1.00 88.00 91 THR A C 1
ATOM 727 O O . THR A 1 91 ? -7.252 -5.654 2.055 1.00 88.00 91 THR A O 1
ATOM 730 N N . LEU A 1 92 ? -6.878 -4.726 4.078 1.00 86.00 92 LEU A N 1
ATOM 731 C CA . LEU A 1 92 ? -7.383 -5.849 4.864 1.00 86.00 92 LEU A CA 1
ATOM 732 C C . LEU A 1 92 ? -8.911 -5.825 4.924 1.00 86.00 92 LEU A C 1
ATOM 734 O O . LEU A 1 92 ? -9.536 -4.786 4.711 1.00 86.00 92 LEU A O 1
ATOM 738 N N . ASP A 1 93 ? -9.509 -6.970 5.246 1.00 85.25 93 ASP A N 1
ATOM 739 C CA . ASP A 1 93 ? -10.940 -7.032 5.521 1.00 85.25 93 ASP A CA 1
ATOM 740 C C . ASP A 1 93 ? -11.301 -6.122 6.712 1.00 85.25 93 ASP A C 1
ATOM 742 O O . ASP A 1 93 ? -10.544 -6.051 7.690 1.00 85.25 93 ASP A O 1
ATOM 746 N N . PRO A 1 94 ? -12.447 -5.421 6.652 1.00 86.50 94 PRO A N 1
ATOM 747 C CA . PRO A 1 94 ? -12.891 -4.565 7.740 1.00 86.50 94 PRO A CA 1
ATOM 748 C C . PRO A 1 94 ? -13.145 -5.380 9.009 1.00 86.50 94 PRO A C 1
ATOM 750 O O . PRO A 1 94 ? -13.689 -6.486 8.960 1.00 86.50 94 PRO A O 1
ATOM 753 N N . PHE A 1 95 ? -12.811 -4.803 10.158 1.00 84.88 95 PHE A N 1
ATOM 754 C CA . PHE A 1 95 ? -13.077 -5.398 11.464 1.00 84.88 95 PHE A CA 1
ATOM 755 C C . PHE A 1 95 ? -13.761 -4.399 12.394 1.00 84.88 95 PHE A C 1
ATOM 757 O O . PHE A 1 95 ? -13.711 -3.185 12.189 1.00 84.88 95 PHE A O 1
ATOM 764 N N . GLU A 1 96 ? -14.426 -4.930 13.416 1.00 89.25 96 GLU A N 1
ATOM 765 C CA . GLU A 1 96 ? -15.169 -4.138 14.390 1.00 89.25 96 GLU A CA 1
ATOM 766 C C . GLU A 1 96 ? -14.349 -3.950 15.668 1.00 89.25 96 GLU A C 1
ATOM 768 O O . GLU A 1 96 ? -13.900 -4.913 16.294 1.00 89.25 96 GLU A O 1
ATOM 773 N N . VAL A 1 97 ? -14.171 -2.692 16.060 1.00 82.88 97 VAL A N 1
ATOM 774 C CA . VAL A 1 97 ? -13.654 -2.304 17.369 1.00 82.88 97 VAL A CA 1
ATOM 775 C C . VAL A 1 97 ? -14.851 -2.018 18.262 1.00 82.88 97 VAL A C 1
ATOM 777 O O . VAL A 1 97 ? -15.604 -1.073 18.024 1.00 82.88 97 VAL A O 1
ATOM 780 N N . THR A 1 98 ? -15.016 -2.830 19.304 1.00 82.69 98 THR A N 1
ATOM 781 C CA . THR A 1 98 ? -16.070 -2.655 20.308 1.00 82.69 98 THR A CA 1
ATOM 782 C C . THR A 1 98 ? -15.472 -2.330 21.669 1.00 82.69 98 THR A C 1
ATOM 784 O O . THR A 1 98 ? -14.479 -2.919 22.096 1.00 82.69 98 THR A O 1
ATOM 787 N N . GLU A 1 99 ? -16.127 -1.433 22.397 1.00 76.00 99 GLU A N 1
ATOM 788 C CA . GLU A 1 99 ? -15.829 -1.173 23.799 1.00 76.00 99 GLU A CA 1
ATOM 789 C C . GLU A 1 99 ? -16.613 -2.172 24.660 1.00 76.00 99 GLU A C 1
ATOM 791 O O . GLU A 1 99 ? -17.841 -2.246 24.593 1.00 76.00 99 GLU A O 1
ATOM 796 N N . LEU A 1 100 ? -15.920 -2.954 25.489 1.00 59.12 100 LEU A N 1
ATOM 797 C CA . LEU A 1 100 ? -16.561 -3.797 26.499 1.00 59.12 100 LEU A CA 1
ATOM 798 C C . LEU A 1 100 ? -16.644 -3.024 27.818 1.00 59.12 100 LEU A C 1
ATOM 800 O O . LEU A 1 100 ? -15.686 -2.985 28.589 1.00 59.12 100 LEU A O 1
ATOM 804 N N . ARG A 1 101 ? -17.805 -2.429 28.114 1.00 59.38 101 ARG A N 1
ATOM 805 C CA . ARG A 1 101 ? -18.074 -1.866 29.446 1.00 59.38 101 ARG A CA 1
ATOM 806 C C . ARG A 1 101 ? -18.499 -2.975 30.401 1.00 59.38 101 ARG A C 1
ATOM 808 O O . ARG A 1 101 ? -19.636 -3.441 30.365 1.00 59.38 101 ARG A O 1
ATOM 815 N N . SER A 1 102 ? -17.605 -3.384 31.293 1.00 49.97 102 SER A N 1
ATOM 816 C CA . SER A 1 102 ? -17.963 -4.238 32.426 1.00 49.97 102 SER A CA 1
ATOM 817 C C . SER A 1 102 ? -18.818 -3.448 33.423 1.00 49.97 102 SER A C 1
ATOM 819 O O . SER A 1 102 ? -18.328 -2.518 34.062 1.00 49.97 102 SER A O 1
ATOM 821 N N . HIS A 1 103 ? -20.091 -3.819 33.562 1.00 56.78 103 HIS A N 1
ATOM 822 C CA . HIS A 1 103 ? -20.990 -3.275 34.579 1.00 56.78 103 HIS A CA 1
ATOM 823 C C . HIS A 1 103 ? -21.079 -4.251 35.761 1.00 56.78 103 HIS A C 1
ATOM 825 O O . HIS A 1 103 ? -21.565 -5.372 35.607 1.00 56.78 103 HIS A O 1
ATOM 831 N N . LEU A 1 104 ? -20.592 -3.841 36.937 1.00 42.94 104 LEU A N 1
ATOM 832 C CA . LEU A 1 104 ? -20.718 -4.614 38.174 1.00 42.94 104 LEU A CA 1
ATOM 833 C C . LEU A 1 104 ? -22.104 -4.352 38.777 1.00 42.94 104 LEU A C 1
ATOM 835 O O . LEU A 1 104 ? -22.391 -3.232 39.195 1.00 42.94 104 LEU A O 1
ATOM 839 N N . VAL A 1 105 ? -22.958 -5.374 38.824 1.00 57.59 105 VAL A N 1
ATOM 840 C CA . VAL A 1 105 ? -24.226 -5.318 39.566 1.00 57.59 105 VAL A CA 1
ATOM 841 C C . VAL A 1 105 ? -23.964 -5.880 40.962 1.00 57.59 105 VAL A C 1
ATOM 843 O O . VAL A 1 105 ? -23.521 -7.024 41.080 1.00 57.59 105 VAL A O 1
ATOM 846 N N . GLY A 1 106 ? -24.171 -5.056 41.989 1.00 64.50 106 GLY A N 1
ATOM 847 C CA . GLY A 1 106 ? -24.106 -5.434 43.405 1.00 64.50 106 GLY A CA 1
ATOM 848 C C . GLY A 1 106 ? -25.482 -5.508 44.043 1.00 64.50 106 GLY A C 1
ATOM 849 O O . GLY A 1 106 ? -26.428 -4.930 43.460 1.00 64.50 106 GLY A O 1
#

InterPro domains:
  IPR000601 PKD domain [PF00801] (18-62)
  IPR000601 PKD domain [PS50093] (19-62)
  IPR013783 Immunoglobulin-like fold [G3DSA:2.60.40.10] (4-72)
  IPR035986 PKD domain superfamily [SSF49299] (14-64)

Sequence (106 aa):
MERTFRTSLFGFGIDVVTSPVEYTWDFGDGQTLTTTSPGGPYPNRDVEHVYEDTGTFTVTLTTVWEGRYRVDEDPDHEWRTIDGTALTTTTLDPFEVTELRSHLVG

pLDDT: mean 82.07, std 12.1, range [42.94, 93.94]

Radius of gyration: 20.95 Å; chains: 1; bounding box: 52×22×71 Å